Protein AF-A0AAV8ZLQ4-F1 (afdb_monomer)

Radius of gyration: 17.1 Å; Cα contacts (8 Å, |Δi|>4): 85; chains: 1; bounding box: 42×20×45 Å

Solvent-accessible surface area (backbone atoms only — not comparable to full-atom values): 3862 Å² total; per-residue (Å²): 126,63,75,78,38,76,49,76,32,88,38,19,74,81,76,35,82,44,94,83,56,45,63,66,37,74,50,75,54,88,54,24,38,38,38,6,54,60,65,65,59,70,77,43,47,72,60,45,49,53,54,50,52,49,50,53,53,52,52,58,60,63,73,77,113

Organism: NCBI:txid1586634

Nearest PDB structures (foldseek):
  1ptj-assembly1_B  TM=9.678E-01  e=3.060E-04  Rhodospirillum rubrum
  1f8g-assembly1_A  TM=9.805E-01  e=3.753E-04  Rhodospirillum rubrum
  1l7e-assembly1_B  TM=9.771E-01  e=4.018E-04  Rhodospirillum rubrum
  4j1t-assembly1_A  TM=9.641E-01  e=8.492E-04  Thermus thermophilus HB27
  4j1t-assembly2_D  TM=9.611E-01  e=1.041E-03  Thermus thermophilus HB27

pLDDT: mean 94.9, std 5.78, range [55.84, 98.38]

Sequence (65 aa):
MKPGSVVVDLAAEAGGNIETTKPGKIYTYNDVTHVGLTDFPSMLPTQSSTLYANNISKFLLSIGK

Mean predicted aligned error: 3.8 Å

Secondary structure (DSSP, 8-state):
--TT-EEE-TTGGGT-SSTT--TTEEEEETTEEEEE-S--GGGSHHHHHHHHHHHHHHHHHHH--

Foldseek 3Di:
DPQQAEDEWQCLVVCTPDVPRDACDWDDDPNYTYHRYHCPCVVVVVVSVVVVVVVVVVVVVVVVD

InterPro domains:
  IPR007698 Alanine dehydrogenase/pyridine nucleotide transhydrogenase, NAD(H)-binding domain [PF01262] (1-63)
  IPR036291 NAD(P)-binding domain superfamily [SSF51735] (1-42)

Structure (mmCIF, N/CA/C/O backbone):
data_AF-A0AAV8ZLQ4-F1
#
_entry.id   AF-A0AAV8ZLQ4-F1
#
loop_
_atom_site.group_PDB
_atom_site.id
_atom_site.type_symbol
_atom_site.label_atom_id
_atom_site.label_alt_id
_atom_site.label_comp_id
_atom_site.label_asym_id
_atom_site.label_entity_id
_atom_site.label_seq_id
_atom_site.pdbx_PDB_ins_code
_atom_site.Cartn_x
_atom_site.Cartn_y
_atom_site.Cartn_z
_atom_site.occupancy
_atom_site.B_iso_or_equiv
_atom_site.auth_seq_id
_atom_site.auth_comp_id
_atom_site.auth_asym_id
_atom_site.auth_atom_id
_atom_site.pdbx_PDB_model_num
ATOM 1 N N . MET A 1 1 ? -11.070 -5.743 18.654 1.00 91.19 1 MET A N 1
ATOM 2 C CA . MET A 1 1 ? -9.810 -5.211 19.234 1.00 91.19 1 MET A CA 1
ATOM 3 C C . MET A 1 1 ? -10.165 -4.217 20.331 1.00 91.19 1 MET A C 1
ATOM 5 O O . MET A 1 1 ? -11.347 -3.955 20.509 1.00 91.19 1 MET A O 1
ATOM 9 N N . LYS A 1 2 ? -9.193 -3.685 21.081 1.00 95.81 2 LYS A N 1
ATOM 10 C CA . LYS A 1 2 ? -9.486 -2.621 22.055 1.00 95.81 2 LYS A CA 1
ATOM 11 C C . LYS A 1 2 ? -9.976 -1.359 21.319 1.00 95.81 2 LYS A C 1
ATOM 13 O O . LYS A 1 2 ? -9.414 -1.070 20.258 1.00 95.81 2 LYS A O 1
ATOM 18 N N . PRO A 1 3 ? -10.960 -0.615 21.852 1.00 97.31 3 PRO A N 1
ATOM 19 C CA . PRO A 1 3 ? -11.361 0.672 21.285 1.00 97.31 3 PRO A CA 1
ATOM 20 C C . PRO A 1 3 ? -10.156 1.599 21.076 1.00 97.31 3 PRO A C 1
ATOM 22 O O . PRO A 1 3 ? -9.257 1.646 21.917 1.00 97.31 3 PRO A O 1
ATOM 25 N N . GLY A 1 4 ? -10.114 2.289 19.938 1.00 96.25 4 GLY A N 1
ATOM 26 C CA . GLY A 1 4 ? -9.001 3.145 19.516 1.00 96.25 4 GLY A CA 1
ATOM 27 C C . GLY A 1 4 ? -7.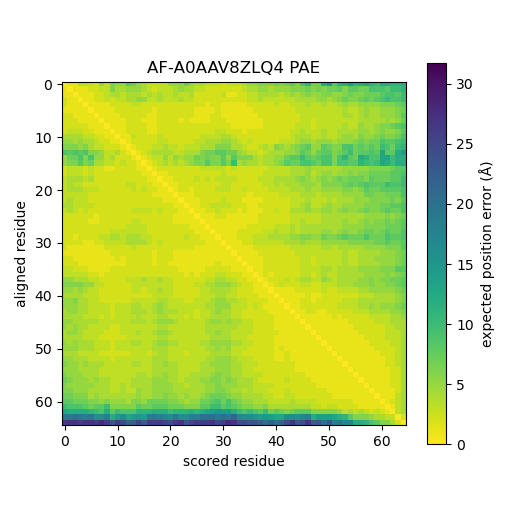849 2.416 18.813 1.00 96.25 4 GLY A C 1
ATOM 28 O O . GLY A 1 4 ? -6.875 3.057 18.428 1.00 96.25 4 GLY A O 1
ATOM 29 N N . SER A 1 5 ? -7.933 1.094 18.625 1.00 98.06 5 SER A N 1
ATOM 30 C CA . SER A 1 5 ? -6.935 0.362 17.832 1.00 98.06 5 SER A CA 1
ATOM 31 C C . SER A 1 5 ? -6.974 0.777 16.358 1.00 98.06 5 SER A C 1
ATOM 33 O O . SER A 1 5 ? -7.999 1.237 15.853 1.00 98.06 5 SER A O 1
ATOM 35 N N . VAL A 1 6 ? -5.871 0.538 15.647 1.00 97.81 6 VAL A N 1
ATOM 36 C CA . VAL A 1 6 ? -5.764 0.770 14.203 1.00 97.81 6 VAL A CA 1
ATOM 37 C C . VAL A 1 6 ? -5.308 -0.511 13.517 1.00 97.81 6 VAL A C 1
ATOM 39 O O . VAL A 1 6 ? -4.393 -1.179 13.998 1.00 97.81 6 VAL A O 1
ATOM 42 N N . VAL A 1 7 ? -5.938 -0.837 12.393 1.00 96.94 7 VAL A N 1
ATOM 43 C CA . VAL A 1 7 ? -5.519 -1.909 11.488 1.00 96.94 7 VAL A CA 1
ATOM 44 C C . VAL A 1 7 ? -5.221 -1.334 10.114 1.00 96.94 7 VAL A C 1
ATOM 46 O O . VAL A 1 7 ? -5.943 -0.464 9.626 1.00 96.94 7 VAL A O 1
ATOM 49 N N . VAL A 1 8 ? -4.146 -1.818 9.501 1.00 97.06 8 VAL A N 1
ATOM 50 C CA . VAL A 1 8 ? -3.690 -1.380 8.181 1.00 97.06 8 VAL A CA 1
ATOM 51 C C . VAL A 1 8 ? -3.631 -2.598 7.278 1.00 97.06 8 VAL A C 1
ATOM 53 O O . VAL A 1 8 ? -2.908 -3.548 7.572 1.00 97.06 8 VAL A O 1
ATOM 56 N N . ASP A 1 9 ? -4.398 -2.570 6.194 1.00 96.44 9 ASP A N 1
ATOM 57 C CA . ASP A 1 9 ? -4.460 -3.658 5.228 1.00 96.44 9 ASP A CA 1
ATOM 58 C C . ASP A 1 9 ? -3.708 -3.282 3.953 1.00 96.44 9 ASP A C 1
ATOM 60 O O . ASP A 1 9 ? -4.205 -2.537 3.108 1.00 96.44 9 ASP A O 1
ATOM 64 N N . LEU A 1 10 ? -2.492 -3.810 3.813 1.00 94.62 10 LEU A N 1
ATOM 65 C CA . LEU A 1 10 ? -1.645 -3.571 2.641 1.00 94.62 10 LEU A CA 1
ATOM 66 C C . LEU A 1 10 ? -2.145 -4.296 1.382 1.00 94.62 10 LEU A C 1
ATOM 68 O O . LEU A 1 10 ? -1.691 -3.983 0.288 1.00 94.62 10 LEU A O 1
ATOM 72 N N . ALA A 1 11 ? -3.070 -5.251 1.521 1.00 94.44 11 ALA A N 1
ATOM 73 C CA . ALA A 1 11 ? -3.636 -6.002 0.403 1.00 94.44 11 ALA A CA 1
ATOM 74 C C . ALA A 1 11 ? -5.011 -5.469 -0.030 1.00 94.44 11 ALA A C 1
ATOM 76 O O . ALA A 1 11 ? -5.725 -6.157 -0.759 1.00 94.44 11 ALA A O 1
ATOM 77 N N . ALA A 1 12 ? -5.392 -4.260 0.404 1.00 92.06 12 ALA A N 1
ATOM 78 C CA . ALA A 1 12 ? -6.719 -3.688 0.175 1.00 92.06 12 ALA A CA 1
ATOM 79 C C . ALA A 1 12 ? -7.144 -3.659 -1.305 1.00 92.06 12 ALA A C 1
ATOM 81 O O . ALA A 1 12 ? -8.331 -3.737 -1.596 1.00 92.06 12 ALA A O 1
ATOM 82 N N . GLU A 1 13 ? -6.203 -3.573 -2.246 1.00 90.31 13 GLU A N 1
ATOM 83 C CA . GLU A 1 13 ? -6.501 -3.579 -3.685 1.00 90.31 13 GLU A CA 1
ATOM 84 C C . GLU A 1 13 ? -6.792 -4.986 -4.245 1.00 90.31 13 GLU A C 1
ATOM 86 O O . GLU A 1 13 ? -7.570 -5.133 -5.183 1.00 90.31 13 GLU A O 1
ATOM 91 N N . ALA A 1 14 ? -6.221 -6.034 -3.646 1.00 89.88 14 ALA A N 1
ATOM 92 C CA . ALA A 1 14 ? -6.280 -7.416 -4.132 1.00 89.88 14 ALA A CA 1
ATOM 93 C C . ALA A 1 14 ? -7.284 -8.290 -3.352 1.00 89.88 14 ALA A C 1
ATOM 95 O O . ALA A 1 14 ? -7.073 -9.488 -3.175 1.00 89.88 14 ALA A O 1
ATOM 96 N N . GLY A 1 15 ? -8.369 -7.685 -2.860 1.00 84.56 15 GLY A N 1
ATOM 97 C CA . GLY A 1 15 ? -9.407 -8.347 -2.056 1.00 84.56 15 GLY A CA 1
ATOM 98 C C . GLY A 1 15 ? -9.298 -8.108 -0.545 1.00 84.56 15 GLY A C 1
ATOM 99 O O . GLY A 1 15 ? -10.313 -8.195 0.138 1.00 84.56 15 GLY A O 1
ATOM 100 N N . GLY A 1 16 ? -8.125 -7.708 -0.040 1.00 91.06 16 GLY A N 1
ATOM 101 C CA . GLY A 1 16 ? -7.895 -7.385 1.373 1.00 91.06 16 GLY A CA 1
ATOM 102 C C . GLY A 1 16 ? -7.672 -8.607 2.270 1.00 91.06 16 GLY A C 1
ATOM 103 O O . GLY A 1 16 ? -8.253 -9.670 2.072 1.00 91.06 16 GLY A O 1
ATOM 104 N N . ASN A 1 17 ? -6.821 -8.453 3.287 1.00 96.06 17 ASN A N 1
ATOM 105 C CA . ASN A 1 17 ? -6.656 -9.449 4.352 1.00 96.06 17 ASN A CA 1
ATOM 106 C C . ASN A 1 17 ? -7.734 -9.327 5.433 1.00 96.06 17 ASN A C 1
ATOM 108 O O . ASN A 1 17 ? -7.964 -10.266 6.195 1.00 96.06 17 ASN A O 1
ATOM 112 N N . ILE A 1 18 ? -8.345 -8.149 5.555 1.00 93.75 18 ILE A N 1
ATOM 113 C CA . ILE A 1 18 ? -9.349 -7.865 6.574 1.00 93.75 18 ILE A CA 1
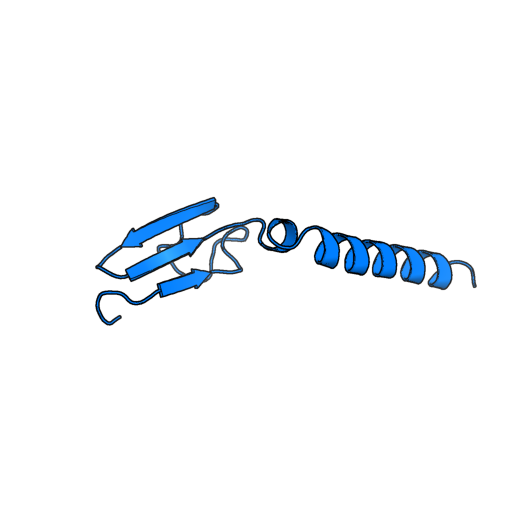ATOM 114 C C . ILE A 1 18 ? -10.710 -7.822 5.886 1.00 93.75 18 ILE A C 1
ATOM 116 O O . ILE A 1 18 ? -10.930 -7.023 4.981 1.00 93.75 18 ILE A O 1
ATOM 120 N N . GLU A 1 19 ? -11.640 -8.655 6.352 1.00 93.81 19 GLU A N 1
ATOM 121 C CA . GLU A 1 19 ? -12.993 -8.796 5.785 1.00 93.81 19 GLU A CA 1
ATOM 122 C C . GLU A 1 19 ? -13.755 -7.462 5.710 1.00 93.81 19 GLU A C 1
ATOM 124 O O . GLU A 1 19 ? -14.542 -7.214 4.800 1.00 93.81 19 GLU A O 1
ATOM 129 N N . THR A 1 20 ? -13.490 -6.565 6.657 1.00 94.19 20 THR A N 1
ATOM 130 C CA . THR A 1 20 ? -14.090 -5.234 6.731 1.00 94.19 20 THR A CA 1
ATOM 131 C C . THR A 1 20 ? -13.266 -4.169 6.000 1.00 94.19 20 THR A C 1
ATOM 133 O O . THR A 1 20 ? -13.600 -2.989 6.074 1.00 94.19 20 THR A O 1
ATOM 136 N N . THR A 1 21 ? -12.193 -4.492 5.281 1.00 93.81 21 THR A N 1
ATOM 137 C CA . THR A 1 21 ? -11.449 -3.480 4.515 1.00 93.81 21 THR A CA 1
ATOM 138 C C . THR A 1 21 ? -12.329 -2.875 3.422 1.00 93.81 21 THR A C 1
ATOM 140 O O . THR A 1 21 ? -13.036 -3.563 2.691 1.00 93.81 21 THR A O 1
ATOM 143 N N . LYS A 1 22 ? -12.272 -1.547 3.292 1.00 94.38 22 LYS A N 1
ATOM 144 C CA . LYS A 1 22 ? -12.859 -0.818 2.164 1.00 94.38 22 LYS A CA 1
ATOM 145 C C . LYS A 1 22 ? -11.715 -0.235 1.335 1.00 94.38 22 LYS A C 1
ATOM 147 O O . LYS A 1 22 ? -11.049 0.673 1.840 1.00 94.38 22 LYS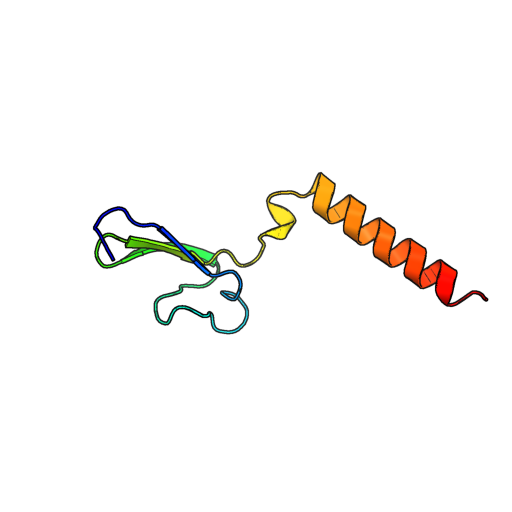 A O 1
ATOM 152 N N . PRO A 1 23 ? -11.483 -0.723 0.104 1.00 95.19 23 PRO A N 1
ATOM 153 C CA . PRO A 1 23 ? -10.381 -0.253 -0.726 1.00 95.19 23 PRO A CA 1
ATOM 154 C C . PRO A 1 23 ? -10.442 1.265 -0.941 1.00 95.19 23 PRO A C 1
ATOM 156 O O . PRO A 1 23 ? -11.508 1.833 -1.193 1.00 95.19 23 PRO A O 1
ATOM 159 N N . GLY A 1 24 ? -9.298 1.928 -0.792 1.00 95.12 24 GLY A N 1
ATOM 160 C CA . GLY A 1 24 ? -9.121 3.371 -0.942 1.00 95.12 24 GLY A CA 1
ATOM 161 C C . GLY A 1 24 ? -9.664 4.214 0.215 1.00 95.12 24 GLY A C 1
ATOM 162 O O . GLY A 1 24 ? -9.728 5.435 0.085 1.00 95.12 24 GLY A O 1
ATOM 163 N N . LYS A 1 25 ? -10.091 3.610 1.334 1.00 95.38 25 LYS A N 1
ATOM 164 C CA . LYS A 1 25 ? -10.741 4.341 2.434 1.00 95.38 25 LYS A CA 1
ATOM 165 C C . LYS A 1 25 ? -10.053 4.139 3.776 1.00 95.38 25 LYS A C 1
ATOM 167 O O . LYS A 1 25 ? -9.532 3.071 4.088 1.00 95.38 25 LYS A O 1
ATOM 172 N N . ILE A 1 26 ? -10.140 5.184 4.595 1.00 96.88 26 ILE A N 1
ATOM 173 C CA . ILE A 1 26 ? -9.879 5.131 6.030 1.00 96.88 26 ILE A CA 1
ATOM 174 C C . ILE A 1 26 ? -11.209 5.351 6.733 1.00 96.88 26 ILE A C 1
ATOM 176 O O . ILE A 1 26 ? -11.895 6.336 6.457 1.00 96.88 26 ILE A O 1
ATOM 180 N N . TYR A 1 27 ? -11.607 4.424 7.597 1.00 97.62 27 TYR A N 1
ATOM 181 C CA . TYR A 1 27 ? -12.874 4.538 8.312 1.00 97.62 27 TYR A CA 1
ATOM 182 C C . TYR A 1 27 ? -12.860 3.757 9.624 1.00 97.62 27 TYR A C 1
ATOM 184 O O . TYR A 1 27 ? -12.063 2.840 9.801 1.00 97.62 27 TYR A O 1
ATOM 192 N N . THR A 1 28 ? -13.756 4.104 10.542 1.00 97.44 28 THR A N 1
ATOM 193 C CA . THR A 1 28 ? -13.873 3.417 11.832 1.00 97.44 28 THR A CA 1
ATOM 194 C C . THR A 1 28 ? -14.994 2.384 11.790 1.00 97.44 28 THR A C 1
ATOM 196 O O . THR A 1 28 ? -16.095 2.670 11.319 1.00 97.44 28 THR A O 1
ATOM 199 N N . TYR A 1 29 ? -14.719 1.188 12.306 1.00 96.12 29 TYR A N 1
ATOM 200 C CA . TYR A 1 29 ? -15.684 0.106 12.482 1.00 96.12 29 TYR A CA 1
ATOM 201 C C . TYR A 1 29 ? -15.451 -0.563 13.837 1.00 96.12 29 TYR A C 1
ATOM 203 O O . TYR A 1 29 ? -14.319 -0.934 14.144 1.00 96.12 29 TYR A O 1
ATOM 211 N N . ASN A 1 30 ? -16.506 -0.695 14.649 1.00 95.88 30 ASN A N 1
ATOM 212 C CA . ASN A 1 30 ? -16.446 -1.233 16.017 1.00 95.88 30 ASN A CA 1
ATOM 213 C C . ASN A 1 30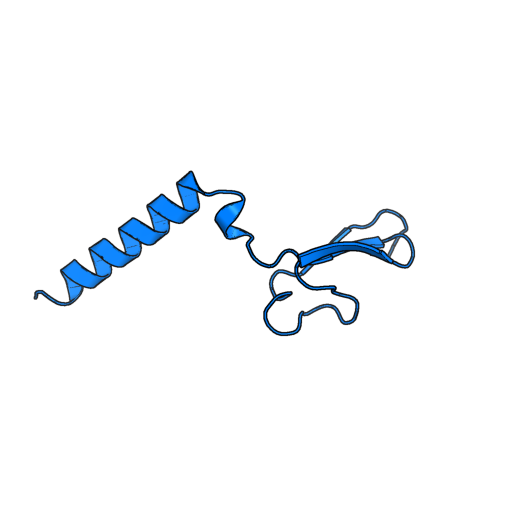 ? -15.308 -0.618 16.858 1.00 95.88 30 ASN A C 1
ATOM 215 O O . ASN A 1 30 ? -14.496 -1.339 17.437 1.00 95.88 30 ASN A O 1
ATOM 219 N N . ASP A 1 31 ? -15.214 0.717 16.855 1.00 96.38 31 ASP A N 1
ATOM 220 C CA . ASP A 1 31 ? -14.178 1.507 17.542 1.00 96.38 31 ASP A CA 1
ATOM 221 C C . ASP A 1 31 ? -12.728 1.219 17.111 1.00 96.38 31 ASP A C 1
ATOM 223 O O . ASP A 1 31 ? -11.780 1.581 17.810 1.00 96.38 31 ASP A O 1
ATOM 227 N N . VAL A 1 32 ? -12.534 0.592 15.949 1.00 97.81 32 VAL A N 1
ATOM 228 C CA . VAL A 1 32 ? -11.221 0.328 15.350 1.00 97.81 32 VAL A CA 1
ATOM 229 C C . VAL A 1 32 ? -11.107 1.072 14.026 1.00 97.81 32 VAL A C 1
ATOM 231 O O . VAL A 1 32 ? -11.960 0.939 13.145 1.00 97.81 32 VAL A O 1
ATOM 234 N N . THR A 1 33 ? -10.035 1.837 13.855 1.00 98.00 33 THR A N 1
ATOM 235 C CA . THR A 1 33 ? -9.748 2.523 12.591 1.00 98.00 33 THR A CA 1
ATOM 236 C C . THR A 1 33 ? -9.156 1.534 11.597 1.00 98.00 33 THR A C 1
ATOM 238 O O . THR A 1 33 ? -8.130 0.915 11.862 1.00 98.00 33 THR A O 1
ATOM 241 N N . HIS A 1 34 ? -9.792 1.401 10.442 1.00 97.25 34 HIS A N 1
ATOM 242 C CA . HIS A 1 34 ? -9.352 0.565 9.335 1.00 97.25 34 HIS A CA 1
ATOM 243 C C . HIS A 1 34 ? -8.734 1.454 8.261 1.00 97.25 34 HIS A C 1
ATOM 245 O O . HIS A 1 34 ? -9.379 2.385 7.778 1.00 97.25 34 HIS A O 1
ATOM 251 N N . VAL A 1 35 ? -7.493 1.160 7.886 1.00 97.12 35 VAL A N 1
ATOM 252 C CA . VAL A 1 35 ? -6.754 1.838 6.820 1.00 97.12 35 VAL A CA 1
ATOM 253 C C . VAL A 1 35 ? -6.618 0.869 5.652 1.00 97.12 35 VAL A C 1
ATOM 255 O O . VAL A 1 35 ? -5.838 -0.077 5.721 1.00 97.12 35 VAL A O 1
ATOM 258 N N . GLY A 1 36 ? -7.381 1.109 4.587 1.00 96.25 36 GLY A N 1
ATOM 259 C CA . GLY A 1 36 ? -7.375 0.303 3.366 1.00 96.25 36 GLY A CA 1
ATOM 260 C C . GLY A 1 36 ? -6.926 1.095 2.142 1.00 96.25 36 GLY A C 1
ATOM 261 O O . GLY A 1 36 ? -7.571 1.006 1.102 1.00 96.25 36 GLY A O 1
ATOM 262 N N . LEU A 1 37 ? -5.894 1.936 2.262 1.00 96.06 37 LEU A N 1
ATOM 263 C CA . LEU A 1 37 ? -5.353 2.674 1.114 1.00 96.06 37 LEU A CA 1
ATOM 264 C C . LEU A 1 37 ? -4.758 1.695 0.091 1.00 96.06 37 LEU A C 1
ATOM 266 O O . LEU A 1 37 ? -4.182 0.683 0.469 1.00 96.06 37 LEU A O 1
ATOM 270 N N . THR A 1 38 ? -4.904 1.987 -1.199 1.00 94.25 38 THR A N 1
ATOM 271 C CA . THR A 1 38 ? -4.438 1.095 -2.276 1.00 94.25 38 THR A CA 1
ATOM 272 C C . THR A 1 38 ? -3.087 1.518 -2.852 1.00 94.25 38 THR A C 1
ATOM 274 O O . THR A 1 38 ? -2.316 0.671 -3.275 1.00 94.25 38 THR A O 1
ATOM 277 N N . ASP A 1 39 ? -2.741 2.807 -2.782 1.00 93.06 39 ASP A N 1
ATOM 278 C CA . ASP A 1 39 ? -1.489 3.351 -3.325 1.00 93.06 39 ASP A CA 1
ATOM 279 C C . ASP A 1 39 ? -0.557 3.876 -2.218 1.00 93.06 39 ASP A C 1
ATOM 281 O O . ASP A 1 39 ? -0.332 5.077 -2.046 1.00 93.06 39 ASP A O 1
ATOM 285 N N . PHE A 1 40 ? -0.027 2.948 -1.418 1.00 92.81 40 PHE A N 1
ATOM 286 C CA . PHE A 1 40 ? 0.981 3.266 -0.402 1.00 92.81 40 PHE A CA 1
ATOM 287 C C . PHE A 1 40 ? 2.299 3.810 -0.984 1.00 92.81 40 PHE A C 1
ATOM 289 O O . PHE A 1 40 ? 2.853 4.733 -0.378 1.00 92.81 40 PHE A O 1
ATOM 296 N N . PRO A 1 41 ? 2.828 3.317 -2.127 1.00 95.19 41 PRO A N 1
ATOM 297 C CA . PRO A 1 41 ? 4.056 3.863 -2.706 1.00 95.19 41 PRO A CA 1
ATOM 298 C C . PRO A 1 41 ? 3.977 5.365 -3.010 1.00 95.19 41 PRO A C 1
ATOM 300 O O . PRO A 1 41 ? 4.969 6.072 -2.798 1.00 95.19 41 PRO A O 1
ATOM 303 N N . SER A 1 42 ? 2.812 5.875 -3.425 1.00 95.25 42 SER A N 1
ATOM 304 C CA . SER A 1 42 ? 2.603 7.311 -3.659 1.00 95.25 42 SER A CA 1
ATOM 305 C C . SER A 1 42 ? 2.628 8.171 -2.393 1.00 95.25 42 SER A C 1
ATOM 307 O O . SER A 1 42 ? 2.758 9.389 -2.499 1.00 95.25 42 SER A O 1
ATOM 309 N N . MET A 1 43 ? 2.579 7.583 -1.191 1.00 94.56 43 MET A N 1
ATOM 310 C CA . MET A 1 43 ? 2.776 8.328 0.063 1.00 94.56 43 MET A CA 1
ATOM 311 C C . MET A 1 43 ? 4.251 8.672 0.330 1.00 94.56 43 MET A C 1
ATOM 313 O O . MET A 1 43 ? 4.538 9.548 1.144 1.00 94.56 43 MET A O 1
ATOM 317 N N . LEU A 1 44 ? 5.191 8.017 -0.363 1.00 96.75 44 LEU A N 1
ATOM 318 C CA . LEU A 1 44 ? 6.633 8.288 -0.305 1.00 96.75 44 LEU A CA 1
ATOM 319 C C . LEU A 1 44 ? 7.213 8.428 -1.726 1.00 96.75 44 LEU A C 1
ATOM 321 O O . LEU A 1 44 ? 8.119 7.682 -2.112 1.00 96.75 44 LEU A O 1
ATOM 325 N N . PRO A 1 45 ? 6.723 9.390 -2.530 1.00 97.00 45 PRO A N 1
ATOM 326 C CA . PRO A 1 45 ? 6.922 9.389 -3.978 1.00 97.00 45 PRO A CA 1
ATOM 327 C C . PRO A 1 45 ? 8.396 9.504 -4.378 1.00 97.00 45 PRO A C 1
ATOM 329 O O . PRO A 1 45 ? 8.830 8.828 -5.308 1.00 97.00 45 PRO A O 1
ATOM 332 N N . THR A 1 46 ? 9.199 10.292 -3.655 1.00 98.00 46 THR A N 1
ATOM 333 C CA . THR A 1 46 ? 10.637 10.458 -3.933 1.00 98.00 46 THR A CA 1
ATOM 334 C C . THR A 1 46 ? 11.407 9.145 -3.782 1.00 98.00 46 THR A C 1
ATOM 336 O O . THR A 1 46 ? 12.201 8.782 -4.653 1.00 98.00 46 THR A O 1
ATOM 339 N N . GLN A 1 47 ? 11.172 8.410 -2.690 1.00 97.81 47 GLN A N 1
ATOM 340 C CA . GLN A 1 47 ? 11.852 7.138 -2.430 1.00 97.81 47 GLN A CA 1
ATOM 341 C C . GLN A 1 47 ? 11.343 6.042 -3.364 1.00 97.81 47 GLN A C 1
ATOM 343 O O . GLN A 1 47 ? 12.154 5.365 -3.997 1.00 97.81 47 GLN A O 1
ATOM 348 N N . SER A 1 48 ? 10.021 5.917 -3.504 1.00 97.56 48 SER A N 1
ATOM 349 C CA . SER A 1 48 ? 9.385 4.955 -4.406 1.00 97.56 48 SER A CA 1
ATOM 350 C C . SER A 1 48 ? 9.887 5.128 -5.840 1.00 97.56 48 SER A C 1
ATOM 352 O O . SER A 1 48 ? 10.336 4.161 -6.454 1.00 97.56 48 SER A O 1
ATOM 354 N N . SE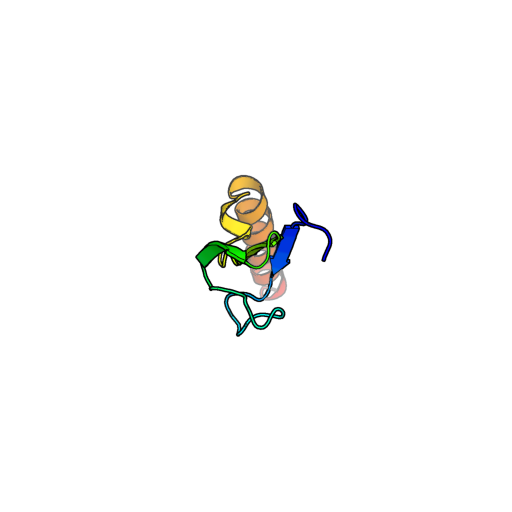R A 1 49 ? 9.926 6.367 -6.345 1.00 98.19 49 SER A N 1
ATOM 355 C CA . SER A 1 49 ? 10.412 6.664 -7.700 1.00 98.19 49 SER A CA 1
ATOM 356 C C . SER A 1 49 ? 11.896 6.340 -7.866 1.00 98.19 49 SER A C 1
ATOM 358 O O . SER A 1 49 ? 12.282 5.738 -8.864 1.00 98.19 49 SER A O 1
ATOM 360 N N . THR A 1 50 ? 12.731 6.682 -6.878 1.00 98.38 50 THR A N 1
ATOM 361 C CA . THR A 1 50 ? 14.176 6.397 -6.921 1.00 98.38 50 THR A CA 1
ATOM 362 C C . THR A 1 50 ? 14.446 4.891 -6.970 1.00 98.38 50 THR A C 1
ATOM 364 O O . THR A 1 50 ? 15.230 4.422 -7.795 1.00 98.38 50 THR A O 1
ATOM 367 N N . LEU A 1 51 ? 13.785 4.107 -6.112 1.00 98.38 51 LEU A N 1
ATOM 368 C CA . LEU A 1 51 ? 13.940 2.650 -6.083 1.00 98.38 51 LEU A CA 1
ATOM 369 C C . LEU A 1 51 ? 13.414 2.000 -7.368 1.00 98.38 51 LEU A C 1
ATOM 371 O O . LEU A 1 51 ? 14.080 1.131 -7.931 1.00 98.38 51 LEU A O 1
ATOM 375 N N . TYR A 1 52 ? 12.266 2.458 -7.868 1.00 98.00 52 TYR A N 1
ATOM 376 C CA . TYR A 1 52 ? 11.683 1.949 -9.106 1.00 98.00 52 TYR A CA 1
ATOM 377 C C . TYR A 1 52 ? 12.568 2.242 -10.330 1.00 98.00 52 TYR A C 1
ATOM 379 O O . TYR A 1 52 ? 12.871 1.329 -11.101 1.00 98.00 52 TY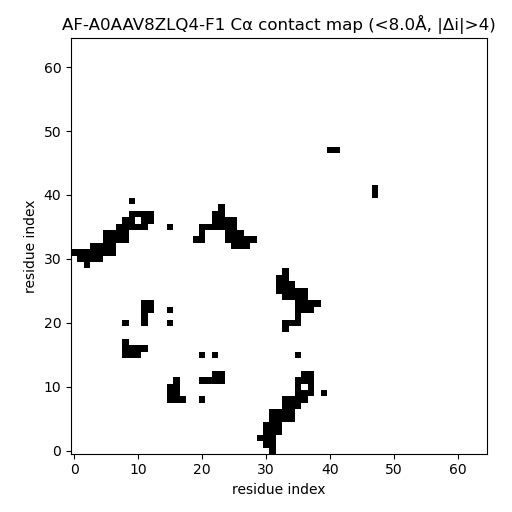R A O 1
ATOM 387 N N . ALA A 1 53 ? 13.080 3.470 -10.465 1.00 98.31 53 ALA A N 1
ATOM 388 C CA . ALA A 1 53 ? 14.007 3.844 -11.536 1.00 98.31 53 ALA A CA 1
ATOM 389 C C . ALA A 1 53 ? 15.309 3.023 -11.496 1.00 98.31 53 ALA A C 1
ATOM 391 O O . ALA A 1 53 ? 15.811 2.589 -12.538 1.00 98.31 53 ALA A O 1
ATOM 392 N N . ASN A 1 54 ? 15.831 2.745 -10.296 1.00 98.19 54 ASN A N 1
ATOM 393 C CA . ASN A 1 54 ? 17.000 1.885 -10.114 1.00 98.19 54 ASN A CA 1
ATOM 394 C C . ASN A 1 54 ? 16.732 0.439 -10.557 1.00 98.19 54 ASN A C 1
ATOM 396 O O . ASN A 1 54 ? 17.595 -0.168 -11.193 1.00 98.19 54 ASN A O 1
ATOM 400 N N . ASN A 1 55 ? 15.551 -0.110 -10.256 1.00 97.88 55 ASN A N 1
ATOM 401 C CA . ASN A 1 55 ? 15.164 -1.453 -10.695 1.00 97.88 55 ASN A CA 1
ATOM 402 C C . ASN A 1 55 ? 15.089 -1.544 -12.224 1.00 97.88 55 ASN A C 1
ATOM 404 O O . ASN A 1 55 ? 15.670 -2.463 -12.800 1.00 97.88 55 ASN A O 1
ATOM 408 N N . ILE A 1 56 ? 14.458 -0.564 -12.884 1.00 98.12 56 ILE A N 1
ATOM 409 C CA . ILE A 1 56 ? 14.392 -0.498 -14.354 1.00 98.12 56 ILE A CA 1
ATOM 410 C C . ILE A 1 56 ? 15.798 -0.418 -14.953 1.00 98.12 56 ILE A C 1
ATOM 412 O O . ILE A 1 56 ? 16.142 -1.202 -15.834 1.00 98.12 56 ILE A O 1
ATOM 416 N N . SER A 1 57 ? 16.632 0.491 -14.443 1.00 97.69 57 SER A N 1
ATOM 417 C CA . SER A 1 57 ? 18.001 0.685 -14.937 1.00 97.69 57 SER A CA 1
ATOM 418 C C . SER A 1 57 ? 18.819 -0.604 -14.847 1.00 97.69 57 SER A C 1
ATOM 420 O O . SER A 1 57 ? 19.474 -0.999 -15.809 1.00 97.69 57 SER A O 1
ATOM 422 N N . LYS A 1 58 ? 18.743 -1.310 -13.712 1.00 97.56 58 LYS A N 1
ATOM 423 C CA . LYS A 1 58 ? 19.438 -2.591 -13.516 1.00 97.56 58 LYS A CA 1
ATOM 424 C C . LYS A 1 58 ? 18.905 -3.690 -14.427 1.00 97.56 58 LYS A C 1
ATOM 426 O O 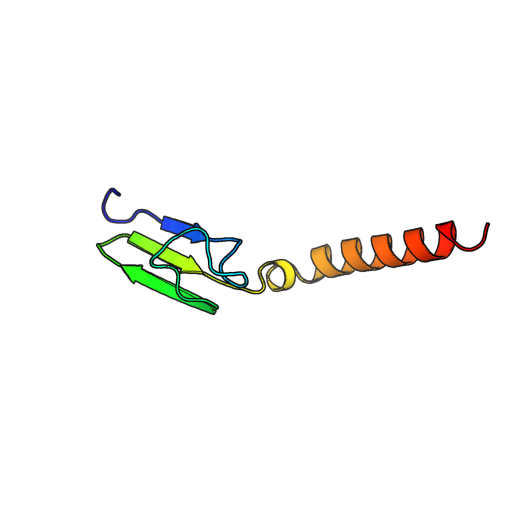. LYS A 1 58 ? 19.702 -4.453 -14.963 1.00 97.56 58 LYS A O 1
ATOM 431 N N . PHE A 1 59 ? 17.589 -3.762 -14.616 1.00 97.31 59 PHE A N 1
ATOM 432 C CA . PHE A 1 59 ? 16.985 -4.727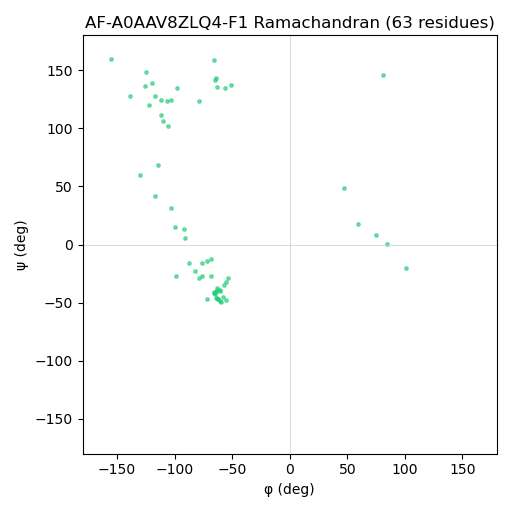 -15.528 1.00 97.31 59 PHE A CA 1
ATOM 433 C C . PHE A 1 59 ? 17.482 -4.514 -16.965 1.00 97.31 59 PHE A C 1
ATOM 435 O O . PHE A 1 59 ? 17.985 -5.455 -17.576 1.00 97.31 59 PHE A O 1
ATOM 442 N N . LEU A 1 60 ? 17.467 -3.273 -17.465 1.00 97.19 60 LEU A N 1
ATOM 443 C CA . LEU A 1 60 ? 17.984 -2.935 -18.798 1.00 97.19 60 LEU A CA 1
ATOM 444 C C . LEU A 1 60 ? 19.479 -3.253 -18.957 1.00 97.19 60 LEU A C 1
ATOM 446 O O . LEU A 1 60 ? 19.900 -3.769 -19.988 1.00 97.19 60 LEU A O 1
ATOM 450 N N . LEU A 1 61 ? 20.289 -2.997 -17.927 1.00 96.38 61 LEU A N 1
ATOM 451 C CA . LEU A 1 61 ? 21.710 -3.353 -17.943 1.00 96.38 61 LEU A CA 1
ATOM 452 C C . LEU A 1 61 ? 21.945 -4.873 -17.908 1.00 96.38 61 LEU A C 1
ATOM 454 O O . LEU A 1 61 ? 22.967 -5.335 -18.407 1.00 96.38 61 LEU A O 1
ATOM 458 N N . SER A 1 62 ? 21.021 -5.652 -17.333 1.00 95.50 62 SER A N 1
ATOM 459 C CA . SER A 1 62 ? 21.135 -7.116 -17.260 1.00 95.50 62 SER A CA 1
ATOM 460 C C . SER A 1 62 ? 20.823 -7.835 -18.575 1.00 95.50 62 SER A C 1
ATOM 462 O O . SER A 1 62 ? 21.366 -8.910 -18.7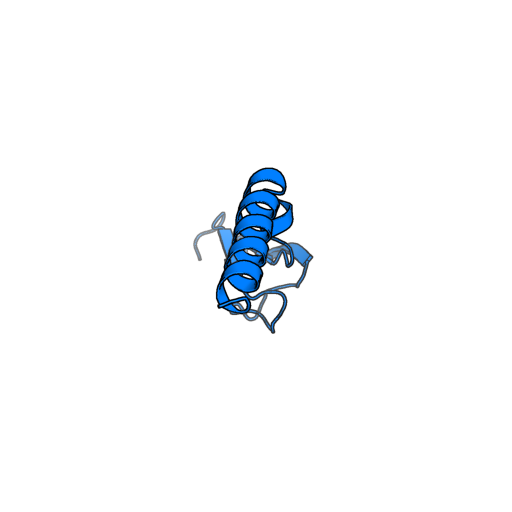98 1.00 95.50 62 SER A O 1
ATOM 464 N N . ILE A 1 63 ? 19.995 -7.246 -19.445 1.00 94.56 63 ILE A N 1
ATOM 465 C CA . ILE A 1 63 ? 19.610 -7.832 -20.744 1.00 94.56 63 ILE A CA 1
ATOM 466 C C . ILE A 1 63 ? 20.578 -7.487 -21.887 1.00 94.56 63 ILE A C 1
ATOM 468 O O . ILE A 1 63 ? 20.506 -8.092 -22.949 1.00 94.56 63 ILE A O 1
ATOM 472 N N . GLY A 1 64 ? 21.443 -6.483 -21.699 1.00 80.69 64 GLY A N 1
ATOM 473 C CA . GLY A 1 64 ? 22.402 -5.997 -22.702 1.00 80.69 64 GLY A CA 1
ATOM 474 C C . GLY A 1 64 ? 23.784 -6.661 -22.649 1.00 80.69 64 GLY A C 1
ATOM 475 O O . GLY A 1 64 ? 24.727 -6.138 -23.242 1.00 80.69 64 GLY A O 1
ATOM 476 N N . LYS A 1 65 ? 23.914 -7.767 -21.913 1.00 55.84 65 LYS A N 1
ATOM 477 C CA . LYS A 1 65 ? 25.073 -8.670 -21.896 1.00 55.84 65 LYS A CA 1
ATOM 478 C C . LYS A 1 65 ? 24.672 -10.009 -22.492 1.00 55.84 65 LYS A C 1
ATOM 480 O O . LYS A 1 65 ? 25.566 -10.637 -23.094 1.00 55.84 65 LYS A O 1
#